Protein AF-A0A535M4P8-F1 (afdb_monomer)

Sequence (50 aa):
MFYIRTWRSISLKTVVTGGAGFIGSHLCTRLLDEGHSVLCIDNLLTGSER

Solvent-accessible surface area (backbone atoms only — not comparable to full-atom values): 3307 Å² total; per-residue (Å²): 139,83,82,80,77,78,78,76,84,70,67,46,82,42,79,37,72,46,24,82,41,80,70,26,35,56,49,52,52,54,41,46,77,68,56,29,48,76,47,71,43,65,88,83,77,72,88,74,88,127

Nearest PDB structures (foldseek):
  2pv7-assembly1_A  TM=8.059E-01  e=2.873E-01  Haemophilus influenzae
  2pv7-assembly1_B  TM=7.861E-01  e=5.410E-01  Haemophilus influenzae
  3oh8-assembly1_A  TM=8.572E-01  e=1.666E+00  Corynebacterium glutamicum
  5k51-assembly1_B  TM=5.699E-01  e=5.503E+00  Trypanosoma brucei brucei
  8of6-assembly1_N  TM=5.588E-01  e=5.904E+00  Bacillus subtilis subsp. subtilis str. 168

Radius of gyration: 15.39 Å; Cα contacts (8 Å, |Δi|>4): 60; chains: 1; bounding box: 31×26×48 Å

Structure (mmCIF, N/CA/C/O backbone):
data_AF-A0A535M4P8-F1
#
_entry.id   AF-A0A535M4P8-F1
#
loop_
_atom_site.group_PDB
_atom_site.id
_atom_site.type_symbol
_atom_site.label_atom_id
_atom_site.label_alt_id
_atom_site.label_comp_id
_atom_site.label_asym_id
_atom_site.label_entity_id
_atom_site.label_seq_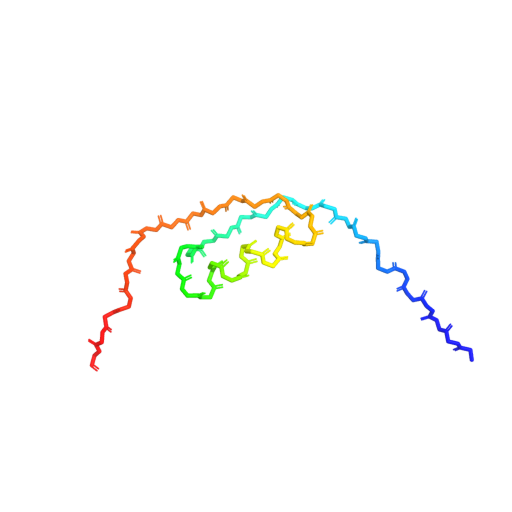id
_atom_site.pdbx_PDB_ins_code
_atom_site.Cartn_x
_atom_site.Cartn_y
_atom_site.Cartn_z
_atom_site.occupancy
_atom_site.B_iso_or_equiv
_atom_site.auth_seq_id
_atom_site.auth_comp_id
_atom_site.auth_asym_id
_atom_site.auth_atom_id
_atom_site.pdbx_PDB_model_num
ATOM 1 N N . MET A 1 1 ? -3.006 -19.049 32.586 1.00 51.47 1 MET A N 1
ATOM 2 C CA . MET A 1 1 ? -3.520 -17.664 32.555 1.00 51.47 1 MET A CA 1
ATOM 3 C C . MET A 1 1 ? -3.118 -17.050 31.219 1.00 51.47 1 MET A C 1
ATOM 5 O O . MET A 1 1 ? -1.964 -16.684 31.063 1.00 51.47 1 MET A O 1
ATOM 9 N N . PHE A 1 2 ? -4.010 -17.059 30.224 1.00 57.03 2 PHE A N 1
ATOM 10 C CA . PHE A 1 2 ? -3.729 -16.546 28.876 1.00 57.03 2 PHE A CA 1
ATOM 11 C C . PHE A 1 2 ? -4.217 -15.095 28.776 1.00 57.03 2 PHE A C 1
ATOM 13 O O . PHE A 1 2 ? -5.394 -14.830 29.005 1.00 57.03 2 PHE A O 1
ATOM 20 N N . TYR A 1 3 ? -3.320 -14.154 28.473 1.00 58.06 3 TYR A N 1
ATOM 21 C CA . TYR A 1 3 ? -3.661 -12.741 28.287 1.00 58.06 3 TYR A CA 1
ATOM 22 C C . TYR A 1 3 ? -4.108 -12.536 26.834 1.00 58.06 3 TYR A C 1
ATOM 24 O O . TYR A 1 3 ? -3.288 -12.454 25.921 1.00 58.06 3 TYR A O 1
ATOM 32 N N . ILE A 1 4 ? -5.418 -12.502 26.601 1.00 64.56 4 ILE A N 1
ATOM 33 C CA . ILE A 1 4 ? -5.996 -12.150 25.299 1.00 64.56 4 ILE A CA 1
ATOM 34 C C . ILE A 1 4 ? -5.820 -10.643 25.101 1.00 64.56 4 ILE A C 1
ATOM 36 O O . ILE A 1 4 ? -6.566 -9.828 25.637 1.00 64.56 4 ILE A O 1
ATOM 40 N N . ARG A 1 5 ? -4.782 -10.263 24.356 1.00 59.66 5 ARG A N 1
ATOM 41 C CA . ARG A 1 5 ? -4.546 -8.885 23.927 1.00 59.66 5 ARG A CA 1
ATOM 42 C C . ARG A 1 5 ? -5.532 -8.584 22.797 1.00 59.66 5 ARG A C 1
ATOM 44 O O . ARG A 1 5 ? -5.348 -9.040 21.673 1.00 59.66 5 ARG A O 1
ATOM 51 N N . THR A 1 6 ? -6.614 -7.877 23.113 1.00 65.62 6 THR A N 1
ATOM 52 C CA . THR A 1 6 ? -7.600 -7.424 22.129 1.00 65.62 6 THR A CA 1
ATOM 53 C C . THR A 1 6 ? -6.944 -6.355 21.254 1.00 65.62 6 THR A C 1
ATOM 55 O O . THR A 1 6 ? -6.786 -5.201 21.649 1.00 65.62 6 THR A O 1
ATOM 58 N N . TRP A 1 7 ? -6.468 -6.750 20.073 1.00 65.56 7 TRP A N 1
ATOM 59 C CA . TRP A 1 7 ? -5.983 -5.810 19.067 1.00 65.56 7 TRP A CA 1
ATOM 60 C C . TRP A 1 7 ? -7.151 -4.895 18.693 1.00 65.56 7 TRP A C 1
ATOM 62 O O . TRP A 1 7 ? -8.094 -5.319 18.028 1.00 65.56 7 TRP A O 1
ATOM 72 N N . ARG A 1 8 ? -7.143 -3.646 19.177 1.00 64.94 8 ARG A N 1
ATOM 73 C CA . ARG A 1 8 ? -8.079 -2.631 18.684 1.00 64.94 8 ARG A CA 1
ATOM 74 C C . ARG A 1 8 ? -7.785 -2.450 17.200 1.00 64.94 8 ARG A C 1
ATOM 76 O O . ARG A 1 8 ? -6.707 -1.974 16.855 1.00 64.94 8 ARG A O 1
ATOM 83 N N . SER A 1 9 ? 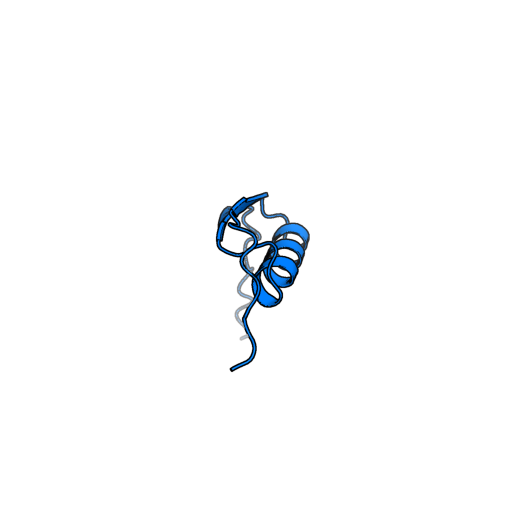-8.746 -2.806 16.351 1.00 70.94 9 SER A N 1
ATOM 84 C CA . SER A 1 9 ? -8.717 -2.453 14.933 1.00 70.94 9 SER A CA 1
ATOM 85 C C . SER A 1 9 ? -8.984 -0.954 14.824 1.00 70.94 9 SER A C 1
ATOM 87 O O . SER A 1 9 ? -10.128 -0.504 14.804 1.00 70.94 9 SER A O 1
ATOM 89 N N . ILE A 1 10 ? -7.922 -0.156 14.910 1.00 82.88 10 ILE A N 1
ATOM 90 C CA . ILE A 1 10 ? -7.995 1.288 14.711 1.00 82.88 10 ILE A CA 1
ATOM 91 C C . ILE A 1 10 ? -7.861 1.512 13.209 1.00 82.88 10 ILE A C 1
ATOM 93 O O . ILE A 1 10 ? -6.830 1.179 12.632 1.00 82.88 10 ILE A O 1
ATOM 97 N N . SER A 1 11 ? -8.883 2.085 12.574 1.00 89.50 11 SER A N 1
ATOM 98 C CA . SER A 1 11 ? -8.736 2.578 11.204 1.00 89.50 11 SER A CA 1
ATOM 99 C C . SER A 1 11 ? -7.736 3.737 11.201 1.00 89.50 11 SER A C 1
ATOM 101 O O . SER A 1 11 ? -7.820 4.650 12.024 1.00 89.50 11 SER A O 1
ATOM 103 N N . LEU A 1 12 ? -6.768 3.684 10.290 1.00 94.38 12 LEU A N 1
ATOM 104 C CA . LEU A 1 12 ? -5.664 4.637 10.186 1.00 94.38 12 LEU A CA 1
ATOM 105 C C . LEU A 1 12 ? -5.684 5.247 8.790 1.00 94.38 12 LEU A C 1
ATOM 107 O O . LEU A 1 12 ? -6.185 4.636 7.847 1.00 94.38 12 LEU A O 1
ATOM 111 N N . LYS A 1 13 ? -5.132 6.455 8.668 1.00 97.25 13 LYS A N 1
ATOM 112 C CA . LYS A 1 13 ? -4.839 7.072 7.374 1.00 97.25 13 LYS A CA 1
ATOM 113 C C . LYS A 1 13 ? -3.366 6.839 7.062 1.00 97.25 13 LYS A C 1
ATOM 115 O O . LYS A 1 13 ? -2.511 7.363 7.772 1.00 97.25 13 LYS A O 1
ATOM 120 N N . THR A 1 14 ? -3.089 6.072 6.017 1.00 97.31 14 THR A N 1
ATOM 121 C CA . THR A 1 14 ? -1.738 5.628 5.658 1.00 97.31 14 THR A CA 1
ATOM 122 C C . THR A 1 14 ? -1.350 6.181 4.294 1.00 97.31 14 THR A C 1
ATOM 124 O O . THR A 1 14 ? -2.140 6.123 3.355 1.00 97.31 14 THR A O 1
ATOM 127 N N . VAL A 1 15 ? -0.127 6.699 4.170 1.00 98.19 15 VAL A N 1
ATOM 128 C CA . VAL A 1 15 ? 0.460 7.078 2.878 1.00 98.19 15 VAL A CA 1
ATOM 129 C C . VAL A 1 15 ? 1.407 5.968 2.445 1.00 98.19 15 VAL A C 1
ATOM 131 O O . VAL A 1 15 ? 2.298 5.596 3.206 1.00 98.19 15 VAL A O 1
ATOM 134 N N . VAL A 1 16 ? 1.215 5.446 1.237 1.00 98.00 16 VAL A N 1
ATOM 135 C CA . VAL A 1 16 ? 2.067 4.404 0.655 1.00 98.00 16 VAL A CA 1
ATOM 136 C C . VAL A 1 16 ? 2.768 4.984 -0.563 1.00 98.00 16 VAL A C 1
ATOM 138 O O . VAL A 1 16 ? 2.116 5.350 -1.539 1.00 98.00 16 VAL A O 1
ATOM 141 N N . THR A 1 17 ? 4.094 5.071 -0.511 1.00 97.25 17 THR A N 1
ATOM 142 C CA . THR A 1 17 ? 4.918 5.403 -1.677 1.00 97.25 17 THR A CA 1
ATOM 143 C C . THR A 1 17 ? 5.240 4.137 -2.473 1.00 97.25 17 THR A C 1
ATOM 145 O O . THR A 1 17 ? 5.393 3.061 -1.894 1.00 97.25 17 THR A O 1
ATOM 148 N N . GLY A 1 18 ? 5.318 4.238 -3.802 1.00 96.69 18 GLY A N 1
ATOM 149 C CA . GLY A 1 18 ? 5.523 3.070 -4.670 1.00 96.69 18 GLY A CA 1
ATOM 150 C C . GLY A 1 18 ? 4.329 2.104 -4.675 1.00 96.69 18 GLY A C 1
ATOM 151 O O . GLY A 1 18 ? 4.501 0.899 -4.872 1.00 96.69 18 GLY A O 1
ATOM 152 N N . GLY A 1 19 ? 3.123 2.605 -4.376 1.00 97.19 19 GLY A N 1
ATOM 153 C CA . GLY A 1 19 ? 1.931 1.783 -4.167 1.00 97.19 19 GLY A CA 1
ATOM 154 C C . GLY A 1 19 ? 1.333 1.158 -5.436 1.00 97.19 19 GLY A C 1
ATOM 155 O O . GLY A 1 19 ? 0.448 0.318 -5.314 1.00 97.19 19 GLY A O 1
ATOM 156 N N . ALA A 1 20 ? 1.804 1.520 -6.632 1.00 96.50 20 ALA A N 1
ATOM 157 C CA . ALA A 1 20 ? 1.489 0.834 -7.887 1.00 96.50 20 ALA A CA 1
ATOM 158 C C . ALA A 1 20 ? 2.516 -0.264 -8.233 1.00 96.50 20 ALA A C 1
ATOM 160 O O . ALA A 1 20 ? 2.275 -1.071 -9.130 1.00 96.50 20 ALA A O 1
ATOM 161 N N . GL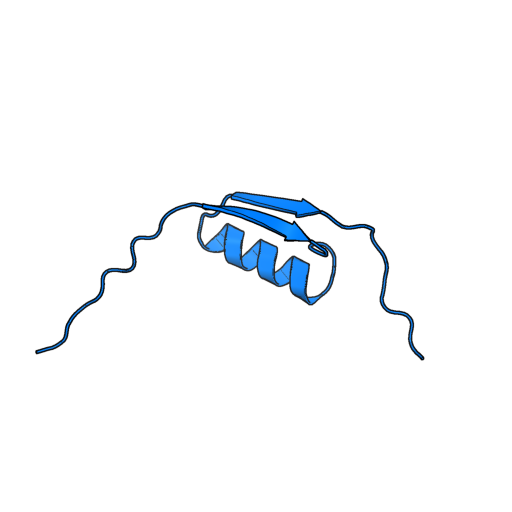Y A 1 21 ? 3.647 -0.331 -7.520 1.00 94.44 21 GLY A N 1
ATOM 162 C CA . GLY A 1 21 ? 4.656 -1.379 -7.681 1.00 94.44 21 GLY A CA 1
ATOM 163 C C . GLY A 1 21 ? 4.230 -2.744 -7.121 1.00 94.44 21 GLY A C 1
ATOM 164 O O . GLY A 1 21 ? 3.179 -2.884 -6.492 1.00 94.44 21 GLY A O 1
ATOM 165 N N . PHE A 1 22 ? 5.078 -3.766 -7.301 1.00 93.56 22 PHE A N 1
ATOM 166 C CA . PHE A 1 22 ? 4.786 -5.140 -6.862 1.00 93.56 22 PHE A CA 1
ATOM 167 C C . PHE A 1 22 ? 4.455 -5.212 -5.365 1.00 93.56 22 PHE A C 1
ATOM 169 O O . PHE A 1 22 ? 3.351 -5.589 -5.000 1.00 93.56 22 PHE A O 1
ATOM 176 N N . ILE A 1 23 ? 5.356 -4.779 -4.482 1.00 95.44 23 ILE A N 1
ATOM 177 C CA . ILE A 1 23 ? 5.118 -4.839 -3.029 1.00 95.44 23 ILE A CA 1
ATOM 178 C C . ILE A 1 23 ? 4.047 -3.826 -2.600 1.00 95.44 23 ILE A C 1
ATOM 180 O O . ILE A 1 23 ? 3.174 -4.143 -1.792 1.00 95.44 23 ILE A O 1
ATOM 184 N N . GLY A 1 24 ? 4.105 -2.610 -3.146 1.00 96.56 24 GLY A N 1
ATOM 185 C CA . GLY A 1 24 ? 3.233 -1.514 -2.734 1.00 96.56 24 GLY A CA 1
ATOM 186 C C . GLY A 1 24 ? 1.755 -1.774 -3.020 1.00 96.56 24 GLY A C 1
ATOM 187 O O . GLY A 1 24 ? 0.921 -1.483 -2.167 1.00 96.56 24 GLY A O 1
ATOM 188 N N . SER A 1 25 ? 1.427 -2.386 -4.159 1.00 97.06 25 SER A N 1
ATOM 189 C CA . SER A 1 25 ? 0.039 -2.719 -4.511 1.00 97.06 25 SER A CA 1
ATOM 190 C C . SER A 1 25 ? -0.569 -3.748 -3.555 1.00 97.06 25 SER A C 1
ATOM 192 O O . SER A 1 25 ? -1.663 -3.530 -3.037 1.00 97.06 25 SER A O 1
ATOM 194 N N . HIS A 1 26 ? 0.171 -4.810 -3.227 1.00 97.94 26 HIS A N 1
ATOM 195 C CA . HIS A 1 26 ? -0.268 -5.824 -2.263 1.00 97.94 26 HIS A CA 1
ATOM 196 C C . HIS A 1 26 ? -0.410 -5.246 -0.848 1.00 97.94 26 HIS A C 1
ATOM 198 O O . HIS A 1 26 ? -1.354 -5.586 -0.134 1.00 97.94 26 HIS A O 1
ATOM 204 N N . LEU A 1 27 ? 0.491 -4.342 -0.445 1.00 97.69 27 LEU A N 1
ATOM 205 C CA . LEU A 1 27 ? 0.387 -3.629 0.828 1.00 97.69 27 LEU A CA 1
ATOM 206 C C . LEU A 1 27 ? -0.864 -2.741 0.876 1.00 97.69 27 LEU A C 1
ATOM 208 O O . LEU A 1 27 ? -1.590 -2.775 1.868 1.00 97.69 27 LEU A O 1
ATOM 212 N N . CYS A 1 28 ? -1.142 -1.977 -0.187 1.00 98.25 28 CYS A N 1
ATOM 213 C CA . CYS A 1 28 ? -2.354 -1.165 -0.292 1.00 98.25 28 CYS A CA 1
ATOM 214 C C . CYS A 1 28 ? -3.614 -2.026 -0.141 1.00 98.25 28 CYS A C 1
ATOM 216 O O . CYS A 1 28 ? -4.463 -1.695 0.684 1.00 98.25 28 CYS A O 1
ATOM 218 N N . THR A 1 29 ? -3.716 -3.144 -0.871 1.00 98.25 29 THR A N 1
ATOM 219 C CA . THR A 1 29 ? -4.844 -4.084 -0.749 1.00 98.25 29 THR A CA 1
ATOM 220 C C . THR A 1 29 ? -4.987 -4.590 0.681 1.00 98.25 29 THR A C 1
ATOM 222 O O . THR A 1 29 ? -6.062 -4.481 1.264 1.00 98.25 29 THR A O 1
ATOM 225 N N . ARG A 1 30 ? -3.891 -5.054 1.294 1.00 97.44 30 ARG A N 1
ATOM 226 C CA . ARG A 1 30 ? -3.920 -5.578 2.662 1.00 97.44 30 ARG A CA 1
ATOM 227 C C . ARG A 1 30 ? -4.405 -4.540 3.676 1.00 97.44 30 ARG A C 1
ATOM 229 O O . ARG A 1 30 ? -5.203 -4.883 4.540 1.00 97.44 30 ARG A O 1
ATOM 236 N N . LEU A 1 31 ? -3.934 -3.296 3.573 1.00 96.62 31 LEU A N 1
ATOM 237 C CA . LEU A 1 31 ? -4.326 -2.204 4.469 1.00 96.62 31 LEU A CA 1
ATOM 238 C C . LEU A 1 31 ? -5.798 -1.808 4.288 1.00 96.62 31 LEU A C 1
ATOM 240 O O . LEU A 1 31 ? -6.484 -1.528 5.271 1.00 96.62 31 LEU A O 1
ATOM 244 N N . LEU A 1 32 ? -6.290 -1.798 3.046 1.00 96.94 32 LEU A N 1
ATOM 245 C CA . LEU A 1 32 ? -7.706 -1.567 2.756 1.00 96.94 32 LEU A CA 1
ATOM 246 C C . LEU A 1 32 ? -8.579 -2.683 3.356 1.00 96.94 32 LEU A C 1
ATOM 248 O O . LEU A 1 32 ? -9.588 -2.378 3.988 1.00 96.94 32 LEU A O 1
ATOM 252 N N . ASP A 1 33 ? -8.152 -3.946 3.253 1.00 97.19 33 ASP A N 1
ATOM 253 C CA . ASP A 1 33 ? -8.849 -5.101 3.843 1.00 97.19 33 ASP A CA 1
ATOM 254 C C . ASP A 1 33 ? -8.878 -5.063 5.385 1.00 97.19 33 ASP A C 1
ATOM 256 O O . ASP A 1 33 ? -9.785 -5.609 6.012 1.00 97.19 33 ASP A O 1
ATOM 260 N N . GLU A 1 34 ? -7.906 -4.403 6.023 1.00 95.31 34 GLU A N 1
ATOM 261 C CA . GLU A 1 34 ? -7.893 -4.136 7.474 1.00 95.31 34 GLU A CA 1
ATOM 262 C C . GLU A 1 34 ? -8.782 -2.940 7.876 1.00 95.31 34 GLU A C 1
ATOM 264 O O . GLU A 1 34 ? -8.947 -2.653 9.064 1.00 95.31 34 GLU A O 1
ATOM 269 N N . GLY A 1 35 ? -9.390 -2.247 6.906 1.00 95.44 35 GLY A N 1
ATOM 270 C CA . GLY A 1 35 ? -10.264 -1.094 7.128 1.00 95.44 35 GLY A CA 1
ATOM 271 C C . GLY A 1 35 ? -9.522 0.238 7.266 1.00 95.44 35 GLY A C 1
ATOM 272 O O . GLY A 1 35 ? -10.085 1.208 7.787 1.00 95.44 35 GLY A O 1
ATOM 273 N N . HIS A 1 36 ? -8.262 0.311 6.834 1.00 96.31 36 HIS A N 1
ATOM 274 C CA . HIS A 1 36 ? -7.509 1.561 6.786 1.00 96.31 36 HIS A CA 1
ATOM 275 C C . HIS A 1 36 ? -7.850 2.375 5.529 1.00 96.31 36 HIS A C 1
ATOM 277 O O . HIS A 1 36 ? -8.220 1.846 4.486 1.00 96.31 36 HIS A O 1
ATOM 283 N N . SER A 1 37 ? -7.680 3.693 5.618 1.00 98.00 37 SER A N 1
ATOM 284 C CA . SER A 1 37 ?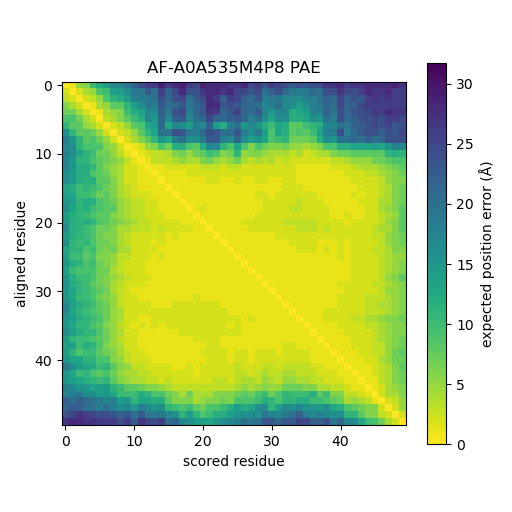 -7.734 4.601 4.472 1.00 98.00 37 SER A CA 1
ATOM 285 C C . SER A 1 37 ? -6.325 4.768 3.913 1.00 98.00 37 SER A C 1
ATOM 287 O O . SER A 1 37 ? -5.429 5.202 4.636 1.00 98.00 37 SER A O 1
ATOM 289 N N . VAL A 1 38 ? -6.126 4.493 2.626 1.00 98.12 38 VAL A N 1
ATOM 290 C CA . VAL A 1 38 ? -4.798 4.526 1.993 1.00 98.12 38 VAL A CA 1
ATOM 291 C C . VAL A 1 38 ? -4.717 5.628 0.936 1.00 98.12 38 VAL A C 1
ATOM 293 O O . VAL A 1 38 ? -5.581 5.720 0.069 1.00 98.12 38 VAL A O 1
ATOM 296 N N . LEU A 1 39 ? -3.665 6.448 0.993 1.00 98.31 39 LEU A N 1
ATOM 297 C CA . LEU A 1 39 ? -3.252 7.364 -0.072 1.00 98.31 39 LEU A CA 1
ATOM 298 C C . LEU A 1 39 ? -1.998 6.800 -0.750 1.00 98.31 39 LEU A C 1
ATOM 300 O O . LEU A 1 39 ? -0.915 6.805 -0.168 1.00 98.31 39 LEU A O 1
ATOM 304 N N . CYS A 1 40 ? -2.153 6.313 -1.977 1.00 97.75 40 CYS A N 1
ATOM 305 C CA . CYS A 1 40 ? -1.050 5.816 -2.794 1.00 97.75 40 CYS A CA 1
ATOM 306 C C . CYS A 1 40 ? -0.370 6.975 -3.543 1.00 97.75 40 CYS A C 1
ATOM 308 O O . CYS A 1 40 ? -1.048 7.788 -4.171 1.00 97.75 40 CYS A O 1
ATOM 310 N N . ILE A 1 41 ? 0.961 7.033 -3.488 1.00 97.94 41 ILE A N 1
ATOM 311 C CA . ILE A 1 41 ? 1.802 7.945 -4.269 1.00 97.94 41 ILE A CA 1
ATOM 312 C C . ILE A 1 41 ? 2.790 7.099 -5.066 1.00 97.94 41 ILE A C 1
ATOM 314 O O . ILE A 1 41 ? 3.579 6.352 -4.490 1.00 97.94 41 ILE A O 1
ATOM 318 N N . ASP A 1 42 ? 2.784 7.232 -6.386 1.00 96.88 42 ASP A N 1
ATOM 319 C CA . ASP A 1 42 ? 3.683 6.483 -7.258 1.00 96.88 42 ASP A CA 1
ATOM 320 C C . ASP A 1 42 ? 4.146 7.349 -8.435 1.00 96.88 42 ASP A C 1
ATOM 322 O O . ASP A 1 42 ? 3.396 8.195 -8.924 1.00 96.88 42 ASP A O 1
ATOM 326 N N . ASN A 1 43 ? 5.392 7.158 -8.864 1.00 95.19 43 ASN A N 1
ATOM 327 C CA . ASN A 1 43 ? 5.979 7.810 -10.036 1.00 95.19 43 ASN A CA 1
ATOM 328 C C . ASN A 1 43 ? 6.001 6.897 -11.278 1.00 95.19 43 ASN A C 1
ATOM 330 O O . ASN A 1 43 ? 6.517 7.300 -12.317 1.00 95.19 43 ASN A O 1
ATOM 334 N N . LEU A 1 44 ? 5.442 5.690 -11.164 1.00 94.19 44 LEU A N 1
ATOM 335 C CA . LEU A 1 44 ? 5.302 4.657 -12.189 1.00 94.19 44 LEU A CA 1
ATOM 336 C C . LEU A 1 44 ? 6.629 4.190 -12.797 1.00 94.19 44 LEU A C 1
ATOM 338 O O . LEU A 1 44 ? 6.654 3.646 -13.901 1.00 94.19 44 LEU A O 1
ATOM 342 N N . LEU A 1 45 ? 7.740 4.373 -12.077 1.00 91.31 45 LEU A N 1
ATOM 343 C CA . LEU A 1 45 ? 9.021 3.820 -12.496 1.00 91.31 45 LEU A CA 1
ATOM 344 C C . LEU A 1 45 ? 9.020 2.307 -12.284 1.00 91.31 45 LEU A C 1
ATOM 346 O O . LEU A 1 45 ? 8.860 1.810 -11.169 1.00 91.31 45 LEU A O 1
ATOM 350 N N . THR A 1 46 ? 9.243 1.566 -13.362 1.00 86.19 46 THR A N 1
ATOM 351 C CA . THR A 1 46 ? 9.434 0.118 -13.308 1.00 86.19 46 THR A CA 1
ATOM 352 C C . THR A 1 46 ? 10.901 -0.211 -13.054 1.00 86.19 46 THR A C 1
ATOM 354 O O . THR A 1 46 ? 11.795 0.506 -13.506 1.00 86.19 46 THR A O 1
ATOM 357 N N . GLY A 1 47 ? 11.168 -1.315 -12.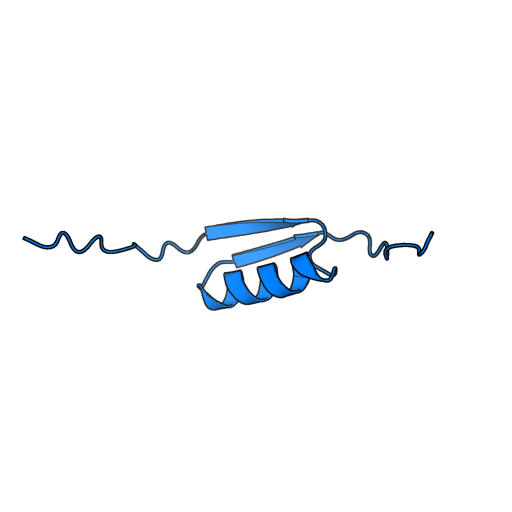353 1.00 79.94 47 GLY A N 1
ATOM 358 C CA . GLY A 1 47 ? 12.534 -1.822 -12.219 1.00 79.94 47 GLY A CA 1
ATOM 359 C C . GLY A 1 47 ? 13.131 -2.116 -13.598 1.00 79.94 47 GLY A C 1
ATOM 360 O O . GLY A 1 47 ? 12.487 -2.760 -14.421 1.00 79.94 47 GLY A O 1
ATOM 361 N N . SER A 1 48 ? 14.340 -1.625 -13.862 1.00 78.44 48 SER A N 1
ATOM 362 C CA . SER A 1 48 ? 15.117 -2.005 -15.043 1.00 78.44 48 SER A CA 1
ATOM 363 C C . SER A 1 48 ? 15.896 -3.280 -14.733 1.00 78.44 4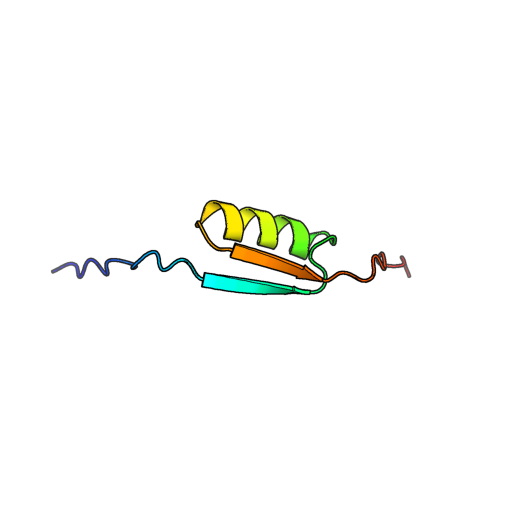8 SER A C 1
AT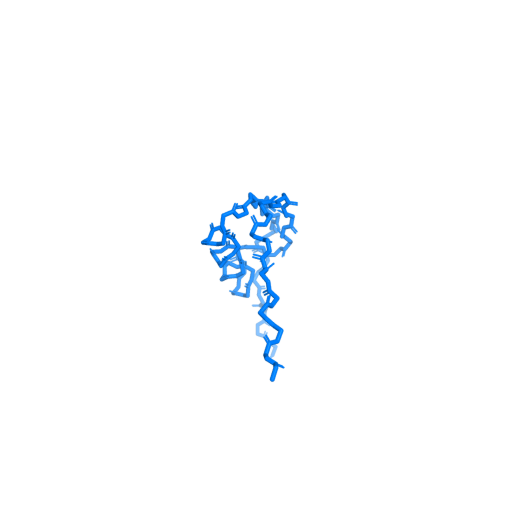OM 365 O O . SER A 1 48 ? 16.631 -3.301 -13.739 1.00 78.44 48 SER A O 1
ATOM 367 N 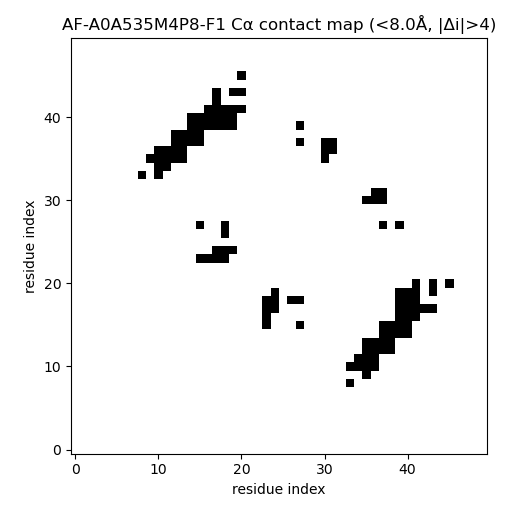N . GLU A 1 49 ? 15.782 -4.307 -15.573 1.00 72.75 49 GLU A N 1
ATOM 368 C CA . GLU A 1 49 ? 16.734 -5.419 -15.537 1.00 72.75 49 GLU A CA 1
ATOM 369 C C . GLU A 1 49 ? 18.146 -4.874 -15.803 1.00 72.75 49 GLU A C 1
ATOM 371 O O . GLU A 1 49 ? 18.343 -4.016 -16.668 1.00 72.75 49 GLU A O 1
ATOM 376 N N . ARG A 1 50 ? 19.107 -5.312 -14.990 1.00 61.75 50 ARG A N 1
ATOM 377 C CA . ARG A 1 50 ? 20.538 -5.080 -15.190 1.00 61.75 50 ARG A CA 1
ATOM 378 C C . ARG A 1 50 ? 21.190 -6.384 -15.598 1.00 61.75 50 ARG A C 1
ATOM 380 O O . ARG A 1 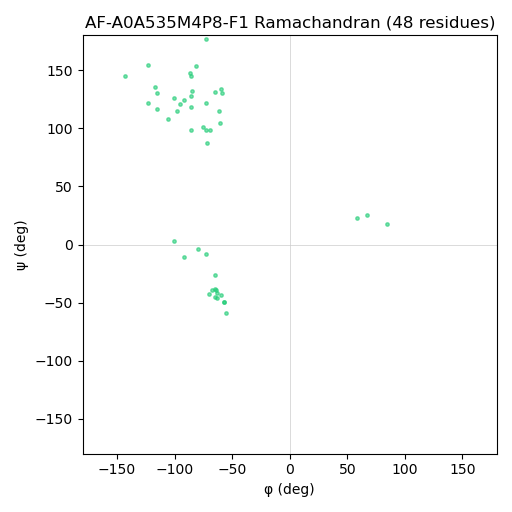50 ? 20.763 -7.420 -15.041 1.00 61.75 50 ARG A O 1
#

Mean predicted aligned error: 7.12 Å

pLDDT: mean 87.88, std 14.2, range [51.47, 98.31]

Secondary structure (DSSP, 8-state):
------------EEEEETTTSHHHHHHHHHHHHTT-EEEEE---PPPPP-

Foldseek 3Di:
DDDPPPPPLDAEEEEFEQLVDDVNVVVVVVSVVSVHHYHYHYPPDDDDDD